Protein AF-A0A377TJ39-F1 (afdb_monomer_lite)

Structure (mmCIF, N/CA/C/O backbone):
data_AF-A0A377TJ39-F1
#
_entry.id   AF-A0A377TJ39-F1
#
loop_
_atom_site.group_PDB
_atom_site.id
_atom_site.type_symbol
_atom_site.label_atom_id
_atom_site.label_alt_id
_atom_site.label_comp_id
_atom_site.label_asym_id
_atom_site.label_entity_id
_atom_site.label_seq_id
_atom_site.pdbx_PDB_ins_code
_atom_site.Cartn_x
_atom_site.Cartn_y
_atom_site.Cartn_z
_atom_site.occupancy
_atom_site.B_iso_or_equiv
_atom_site.auth_seq_id
_atom_site.auth_comp_id
_atom_site.auth_asym_id
_atom_site.auth_atom_id
_atom_site.pdbx_PDB_model_num
ATOM 1 N N . MET A 1 1 ? 12.836 -15.079 4.869 1.00 50.75 1 MET A N 1
ATOM 2 C CA . MET A 1 1 ? 13.443 -13.989 5.661 1.00 50.75 1 MET A CA 1
ATOM 3 C C . MET A 1 1 ? 12.407 -12.886 5.725 1.00 50.75 1 MET A C 1
ATOM 5 O O . MET A 1 1 ? 11.944 -12.482 4.666 1.00 50.75 1 MET A O 1
ATOM 9 N N . VAL A 1 2 ? 11.963 -12.502 6.920 1.00 54.53 2 VAL A N 1
ATOM 10 C CA . VAL A 1 2 ? 11.012 -11.394 7.083 1.00 54.53 2 VAL A CA 1
ATOM 11 C C . VAL A 1 2 ? 11.802 -10.087 7.035 1.00 54.53 2 VAL A C 1
ATOM 13 O O . VAL A 1 2 ? 12.901 -10.030 7.585 1.00 54.53 2 VAL A O 1
ATOM 16 N N . ASN A 1 3 ? 11.316 -9.083 6.302 1.00 56.19 3 ASN A N 1
ATOM 17 C CA . ASN A 1 3 ? 11.994 -7.793 6.241 1.00 56.19 3 ASN A CA 1
ATOM 18 C C . ASN A 1 3 ? 11.499 -6.928 7.397 1.00 56.19 3 ASN A C 1
ATOM 20 O O . ASN A 1 3 ? 10.379 -6.417 7.353 1.00 56.19 3 ASN A O 1
ATOM 24 N N . ASP A 1 4 ? 12.349 -6.749 8.405 1.00 52.12 4 ASP A N 1
ATOM 25 C CA . ASP A 1 4 ? 12.099 -5.775 9.461 1.00 52.12 4 ASP A CA 1
ATOM 26 C C . ASP A 1 4 ? 11.962 -4.379 8.853 1.00 52.12 4 ASP A C 1
ATOM 28 O O . ASP A 1 4 ? 12.818 -3.912 8.088 1.00 52.12 4 ASP A O 1
ATOM 32 N N . THR A 1 5 ? 10.886 -3.693 9.217 1.00 45.50 5 THR A N 1
ATOM 33 C CA . THR A 1 5 ? 10.655 -2.290 8.880 1.00 45.50 5 THR A CA 1
ATOM 34 C C . THR A 1 5 ? 11.449 -1.369 9.789 1.00 45.50 5 THR A C 1
ATOM 36 O O . THR A 1 5 ? 10.912 -0.589 10.561 1.00 45.50 5 THR A O 1
ATOM 39 N N . GLY A 1 6 ? 12.776 -1.452 9.699 1.00 55.59 6 GLY A N 1
ATOM 40 C CA . GLY A 1 6 ? 13.688 -0.477 10.298 1.00 55.59 6 GLY A CA 1
ATOM 41 C C . GLY A 1 6 ? 13.381 -0.098 11.758 1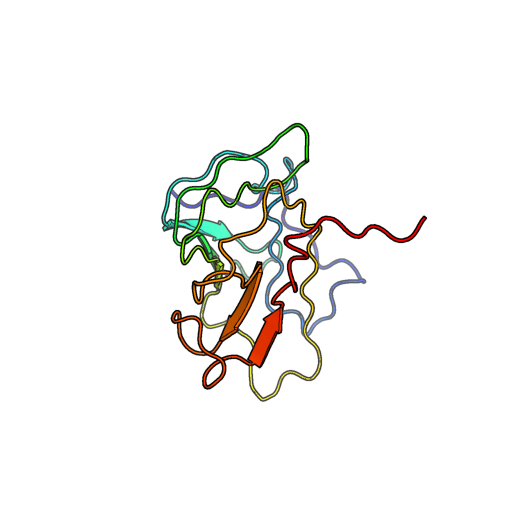.00 55.59 6 GLY A C 1
ATOM 42 O O . GLY A 1 6 ? 13.206 -0.958 12.621 1.00 55.59 6 GLY A O 1
ATOM 43 N N . LYS A 1 7 ? 13.385 1.211 12.060 1.00 55.34 7 LYS A N 1
ATOM 44 C CA . LYS A 1 7 ? 13.094 1.725 13.410 1.00 55.34 7 LYS A CA 1
ATOM 45 C C . LYS A 1 7 ? 11.595 1.622 13.707 1.00 55.34 7 LYS A C 1
ATOM 47 O O . LYS A 1 7 ? 10.824 2.451 13.236 1.00 55.34 7 LYS A O 1
ATOM 52 N N . LYS A 1 8 ? 11.213 0.692 14.589 1.00 57.50 8 LYS A N 1
ATOM 53 C CA . LYS A 1 8 ? 9.876 0.684 15.203 1.00 57.50 8 LYS A CA 1
ATOM 54 C C . LYS A 1 8 ? 9.589 2.054 15.816 1.00 57.50 8 LYS A C 1
ATOM 56 O O . LYS A 1 8 ? 10.395 2.570 16.599 1.00 57.50 8 LYS A O 1
ATOM 61 N N . PHE A 1 9 ? 8.462 2.657 15.461 1.00 56.25 9 PHE A N 1
ATOM 62 C CA . PHE A 1 9 ? 8.026 3.872 16.126 1.00 56.25 9 PHE A CA 1
ATOM 63 C C . PHE A 1 9 ? 7.452 3.478 17.491 1.00 56.25 9 PHE A C 1
ATOM 65 O O . PHE A 1 9 ? 6.476 2.731 17.581 1.00 56.25 9 PHE A O 1
ATOM 72 N N . TYR A 1 10 ? 8.012 4.026 18.578 1.00 50.69 10 TYR A N 1
ATOM 73 C CA . TYR A 1 10 ? 7.198 4.253 19.779 1.00 50.69 10 TYR A CA 1
ATOM 74 C C . TYR A 1 10 ? 5.963 4.997 19.322 1.00 50.69 10 TYR A C 1
ATOM 76 O O . TYR A 1 10 ? 6.117 5.944 18.554 1.00 50.69 10 TYR A O 1
ATOM 84 N N . ARG A 1 11 ? 4.776 4.529 19.734 1.00 52.62 11 ARG A N 1
ATOM 85 C CA . ARG A 1 11 ? 3.501 5.165 19.391 1.00 52.62 11 ARG A CA 1
ATOM 86 C C . ARG A 1 11 ? 3.651 6.665 19.611 1.00 52.62 11 ARG A C 1
ATOM 88 O O . ARG A 1 11 ? 3.656 7.135 20.749 1.00 52.62 11 ARG A O 1
ATOM 95 N N . ASP A 1 12 ? 3.870 7.388 18.520 1.00 51.69 12 ASP A N 1
ATOM 96 C CA . ASP A 1 12 ? 3.932 8.832 18.557 1.00 51.69 12 ASP A CA 1
ATOM 97 C C . ASP A 1 12 ? 2.545 9.314 18.990 1.00 51.69 12 ASP A C 1
ATOM 99 O O . ASP A 1 12 ? 1.550 8.625 18.759 1.00 51.69 12 ASP A O 1
ATOM 103 N N . LYS A 1 13 ? 2.437 10.480 19.629 1.00 48.81 13 LYS A N 1
ATOM 104 C CA . LYS A 1 13 ? 1.130 10.990 20.081 1.00 48.81 13 LYS A CA 1
ATOM 105 C C . LYS A 1 13 ? 0.128 11.169 18.928 1.00 48.81 13 LYS A C 1
ATOM 107 O O . LYS A 1 13 ? -1.070 11.243 19.189 1.00 48.81 13 LYS A O 1
ATOM 112 N N . SER A 1 14 ? 0.599 11.230 17.680 1.00 55.28 14 SER A N 1
ATOM 113 C CA . SER A 1 14 ? -0.230 11.222 16.468 1.00 55.28 14 SER A CA 1
ATOM 114 C C . SER A 1 14 ? -0.831 9.849 16.115 1.00 55.28 14 SER A C 1
ATOM 116 O O . SER A 1 14 ? -1.837 9.794 15.408 1.00 55.28 14 SER A O 1
ATOM 118 N N . ILE A 1 15 ? -0.280 8.744 16.630 1.00 66.69 15 ILE A N 1
ATOM 119 C CA . ILE A 1 15 ? -0.814 7.385 16.476 1.00 66.69 15 ILE A CA 1
ATOM 120 C C . ILE A 1 15 ? -1.727 7.098 17.672 1.00 66.69 15 ILE A C 1
ATOM 122 O O . ILE A 1 15 ? -1.270 6.833 18.785 1.00 66.69 15 ILE A O 1
ATOM 126 N N . ASN A 1 16 ? -3.041 7.168 17.454 1.00 67.88 16 ASN A N 1
ATOM 127 C CA . ASN A 1 16 ? -4.014 6.942 18.520 1.00 67.88 16 ASN A CA 1
ATOM 128 C C . ASN A 1 16 ? -3.973 5.486 19.043 1.00 67.88 16 ASN A C 1
ATOM 130 O O . ASN A 1 16 ? -3.514 4.567 18.366 1.00 67.88 16 ASN A O 1
ATOM 134 N N . ASN A 1 17 ? -4.484 5.262 20.260 1.00 69.50 17 ASN A N 1
ATOM 135 C CA . ASN A 1 17 ? -4.479 3.938 20.902 1.00 69.50 17 ASN A CA 1
ATOM 136 C C . ASN A 1 17 ? -5.279 2.863 20.131 1.00 69.50 17 ASN A C 1
ATOM 138 O O . ASN A 1 17 ? -5.096 1.677 20.384 1.00 69.50 17 ASN A O 1
ATOM 142 N N . GLY A 1 18 ? -6.167 3.273 19.219 1.00 73.31 18 GLY A N 1
ATOM 143 C CA . GLY A 1 18 ? -6.958 2.394 18.359 1.00 73.31 18 GLY A CA 1
ATOM 144 C C . GLY A 1 18 ? -6.280 2.025 17.034 1.00 73.31 18 GLY A C 1
ATOM 145 O O . GLY A 1 18 ? -6.804 1.174 16.317 1.00 73.31 18 GLY A O 1
ATOM 146 N N . THR A 1 19 ? -5.130 2.617 16.693 1.00 77.50 19 THR A N 1
ATOM 147 C CA . THR A 1 19 ? -4.392 2.263 15.477 1.00 77.50 19 THR A CA 1
ATOM 148 C C . THR A 1 19 ? -3.815 0.856 15.612 1.00 77.50 19 THR A C 1
ATOM 150 O O . THR A 1 19 ? -2.954 0.607 16.457 1.00 77.50 19 THR A O 1
ATOM 153 N N . ARG A 1 20 ? -4.287 -0.064 14.762 1.00 83.44 20 ARG A N 1
ATOM 154 C CA . ARG A 1 20 ? -3.847 -1.467 14.765 1.00 83.44 20 ARG A CA 1
ATOM 155 C C . ARG A 1 20 ? -2.483 -1.644 14.111 1.00 83.44 20 ARG A C 1
ATOM 157 O O . ARG A 1 20 ? -1.618 -2.261 14.713 1.00 83.44 20 ARG A O 1
ATOM 164 N N . SER A 1 21 ? -2.279 -1.054 12.937 1.00 84.25 21 SER A N 1
ATOM 165 C CA . SER A 1 21 ? -1.076 -1.251 12.125 1.00 84.25 21 SER A CA 1
ATOM 166 C C . SER A 1 21 ? -0.706 0.004 11.339 1.00 84.25 21 SER A C 1
ATOM 168 O O . SER A 1 21 ? -1.593 0.736 10.892 1.00 84.25 21 SER A O 1
ATOM 170 N N . VAL A 1 22 ? 0.589 0.223 11.112 1.00 84.25 22 VAL A N 1
ATOM 171 C CA . VAL A 1 22 ? 1.114 1.310 10.267 1.00 84.25 22 VAL A CA 1
ATOM 172 C C . VAL A 1 22 ? 2.192 0.745 9.353 1.00 84.25 22 VAL A C 1
ATOM 174 O O . VAL A 1 22 ? 3.186 0.235 9.848 1.00 84.25 22 VAL A O 1
ATOM 177 N N . PHE A 1 23 ? 2.032 0.854 8.036 1.00 83.75 23 PHE A N 1
ATOM 178 C CA . PHE A 1 23 ? 3.024 0.374 7.071 1.00 83.75 23 PHE A CA 1
ATOM 179 C C . PHE A 1 23 ? 3.630 1.547 6.305 1.00 83.75 23 PHE A C 1
ATOM 181 O O . PHE A 1 23 ? 2.900 2.397 5.796 1.00 83.75 23 PHE A O 1
ATOM 188 N N . ASP A 1 24 ? 4.958 1.569 6.202 1.00 80.94 24 ASP A N 1
ATOM 189 C CA . ASP A 1 24 ? 5.695 2.490 5.338 1.00 80.94 24 ASP A CA 1
ATOM 190 C C . ASP A 1 24 ? 6.401 1.694 4.238 1.00 80.94 24 ASP A C 1
ATOM 192 O O . ASP A 1 24 ? 7.171 0.768 4.494 1.00 80.94 24 ASP A O 1
ATOM 196 N N . MET A 1 25 ? 6.096 2.054 2.997 1.00 79.56 25 MET A N 1
ATOM 197 C CA . MET A 1 25 ? 6.568 1.384 1.787 1.00 79.56 25 MET A CA 1
ATOM 198 C C . MET A 1 25 ? 7.503 2.261 0.958 1.00 79.56 25 MET A C 1
ATOM 200 O O . MET A 1 25 ? 7.731 1.981 -0.212 1.00 79.56 25 MET A O 1
ATOM 204 N N . ALA A 1 26 ? 7.955 3.383 1.501 1.00 77.94 26 ALA A N 1
ATOM 205 C CA . ALA A 1 26 ? 8.660 4.413 0.753 1.00 77.94 26 ALA A CA 1
ATOM 206 C C . ALA A 1 26 ? 9.975 4.812 1.420 1.00 77.94 26 ALA A C 1
ATOM 208 O O . ALA A 1 26 ? 10.941 5.154 0.739 1.00 77.94 26 ALA A O 1
ATOM 209 N N . VAL A 1 27 ? 10.026 4.790 2.749 1.00 72.94 27 VAL A N 1
ATOM 210 C CA . VAL A 1 27 ? 11.139 5.362 3.497 1.00 72.94 27 VAL A CA 1
ATOM 211 C C . VAL A 1 27 ? 12.271 4.349 3.665 1.00 72.94 27 VAL A C 1
ATOM 213 O O . VAL A 1 27 ? 12.118 3.302 4.294 1.00 72.94 27 VAL A O 1
ATOM 216 N N . ASP A 1 28 ? 13.458 4.727 3.175 1.00 70.31 28 ASP A N 1
ATOM 217 C CA . ASP A 1 28 ? 14.726 3.980 3.291 1.00 70.31 28 ASP A CA 1
ATOM 218 C C . ASP A 1 28 ? 14.999 3.480 4.716 1.00 70.31 28 ASP A C 1
ATOM 220 O O . ASP A 1 28 ? 15.380 2.330 4.929 1.00 70.31 28 ASP A O 1
ATOM 224 N N . ALA A 1 29 ? 14.758 4.337 5.709 1.00 66.31 29 ALA A N 1
ATOM 225 C CA . ALA A 1 29 ? 15.028 4.050 7.114 1.00 66.31 29 ALA A CA 1
ATOM 226 C C . ALA A 1 29 ? 14.022 3.085 7.774 1.00 66.31 29 ALA A C 1
ATOM 228 O O . ALA A 1 29 ? 14.264 2.652 8.901 1.00 66.31 29 ALA A O 1
ATOM 229 N N . MET A 1 30 ? 12.916 2.763 7.094 1.00 66.56 30 MET A N 1
ATOM 230 C CA . MET A 1 30 ? 11.776 2.007 7.627 1.00 66.56 30 MET A CA 1
ATOM 231 C C . MET A 1 30 ? 11.530 0.694 6.874 1.00 66.56 30 MET A C 1
ATOM 233 O O . MET A 1 30 ? 10.439 0.142 6.906 1.00 66.56 30 MET A O 1
ATOM 237 N N . GLY A 1 31 ? 12.547 0.172 6.182 1.00 62.97 31 GLY A N 1
ATOM 238 C CA . GLY A 1 31 ? 12.525 -1.135 5.506 1.00 62.97 31 GLY A CA 1
ATOM 239 C C . GLY A 1 31 ? 11.803 -1.166 4.155 1.00 62.97 31 GLY A C 1
ATOM 240 O O . GLY A 1 31 ? 12.096 -2.046 3.346 1.00 62.97 31 GLY A O 1
ATOM 241 N N . GLY A 1 32 ? 10.956 -0.175 3.873 1.00 71.56 32 GLY A N 1
ATOM 242 C CA . GLY A 1 32 ? 10.275 0.030 2.596 1.00 71.56 32 GLY A CA 1
ATOM 243 C C . GLY A 1 32 ? 11.076 0.802 1.541 1.00 71.56 32 GLY A C 1
ATOM 244 O O . GLY A 1 32 ? 10.480 1.255 0.583 1.00 71.56 32 GLY A O 1
ATOM 245 N N . GLY A 1 33 ? 12.390 1.003 1.676 1.00 80.56 33 GLY A N 1
ATOM 246 C CA . GLY A 1 33 ? 13.202 1.725 0.674 1.00 80.56 33 GLY A CA 1
ATOM 247 C C . GLY A 1 33 ? 14.229 0.855 -0.048 1.00 80.56 33 GLY A C 1
ATOM 248 O O . GLY A 1 33 ? 15.388 1.233 -0.205 1.00 80.56 33 GLY A O 1
ATOM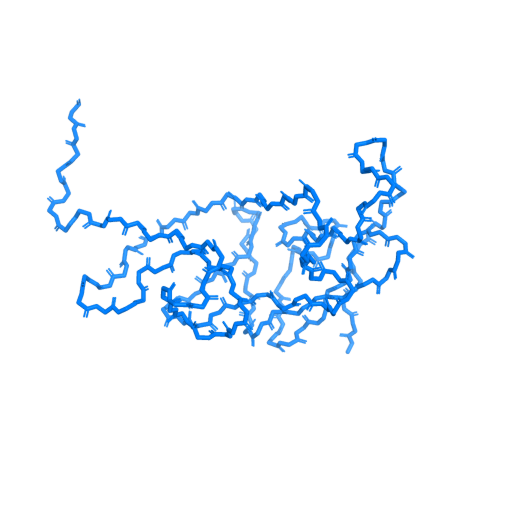 249 N N . LYS A 1 34 ? 13.833 -0.358 -0.432 1.00 86.44 34 LYS A N 1
ATOM 250 C CA . LYS A 1 34 ? 14.680 -1.322 -1.148 1.00 86.44 34 LYS A CA 1
ATOM 251 C C . LYS A 1 34 ? 13.843 -2.217 -2.051 1.00 86.44 34 LYS A C 1
ATOM 253 O O . LYS A 1 34 ? 12.636 -2.318 -1.866 1.00 86.44 34 LYS A O 1
ATOM 258 N N . ASP A 1 35 ? 14.489 -2.905 -2.980 1.00 91.31 35 ASP A N 1
ATOM 259 C CA . ASP A 1 35 ? 13.808 -3.913 -3.788 1.00 91.31 35 ASP A CA 1
ATOM 260 C C . ASP A 1 35 ? 13.304 -5.065 -2.910 1.00 91.31 35 ASP A C 1
ATOM 262 O O . ASP A 1 35 ? 13.981 -5.518 -1.980 1.00 91.31 35 ASP A O 1
ATOM 266 N N . LEU A 1 36 ? 12.102 -5.542 -3.217 1.00 89.06 36 LEU A N 1
ATOM 267 C CA . LEU A 1 36 ? 11.420 -6.597 -2.480 1.00 89.06 36 LEU A CA 1
ATOM 268 C C . LEU A 1 36 ? 10.958 -7.684 -3.448 1.00 89.06 36 LEU A C 1
ATOM 270 O O . LEU A 1 36 ? 10.392 -7.407 -4.503 1.00 89.06 36 LEU A O 1
ATOM 274 N N . ALA A 1 37 ? 11.187 -8.944 -3.086 1.00 90.56 37 ALA A N 1
ATOM 275 C CA . ALA A 1 37 ? 10.671 -10.076 -3.848 1.00 90.56 37 ALA A CA 1
ATOM 276 C C . ALA A 1 37 ? 9.137 -10.175 -3.737 1.00 90.56 37 ALA A C 1
ATOM 278 O O . ALA A 1 37 ? 8.531 -9.624 -2.818 1.00 90.56 37 ALA A O 1
ATOM 279 N N . ALA A 1 38 ? 8.506 -10.908 -4.656 1.00 90.62 38 ALA A N 1
ATOM 280 C CA . ALA A 1 38 ? 7.086 -11.238 -4.530 1.00 90.62 38 ALA A CA 1
ATOM 281 C C . ALA A 1 38 ? 6.841 -12.036 -3.240 1.00 90.62 38 ALA A C 1
ATOM 283 O O . ALA A 1 38 ? 7.641 -12.909 -2.896 1.00 90.62 38 ALA A O 1
ATOM 284 N N . GLY A 1 39 ? 5.767 -11.718 -2.517 1.00 88.38 39 GLY A N 1
ATOM 285 C CA . GLY A 1 39 ? 5.463 -12.317 -1.216 1.00 88.38 39 GLY A CA 1
ATOM 286 C C . GLY A 1 39 ? 6.414 -11.895 -0.092 1.00 88.38 39 GLY A C 1
ATOM 287 O O . GLY A 1 39 ? 6.385 -12.489 0.985 1.00 88.38 39 GLY A O 1
ATOM 288 N N . ALA A 1 40 ? 7.280 -10.898 -0.311 1.00 86.25 40 ALA A N 1
ATOM 289 C CA . ALA A 1 40 ? 8.120 -10.370 0.754 1.00 86.25 40 ALA A CA 1
ATOM 290 C C . ALA A 1 40 ? 7.243 -9.776 1.862 1.00 86.25 40 ALA A C 1
ATOM 292 O O . ALA A 1 40 ? 6.467 -8.850 1.627 1.00 86.25 40 ALA A O 1
ATOM 293 N N . ILE A 1 41 ? 7.412 -10.310 3.070 1.00 86.19 41 ILE A N 1
ATOM 294 C CA . ILE A 1 41 ? 6.720 -9.843 4.268 1.00 86.19 41 ILE A CA 1
ATOM 295 C C . ILE A 1 41 ? 7.423 -8.593 4.796 1.00 86.19 41 ILE A C 1
ATOM 297 O O . ILE A 1 41 ? 8.656 -8.563 4.900 1.00 86.19 41 ILE A O 1
ATOM 301 N N . ILE A 1 42 ? 6.615 -7.597 5.138 1.00 83.44 42 ILE A N 1
ATOM 302 C CA . ILE A 1 42 ? 6.978 -6.317 5.733 1.00 83.44 42 ILE A CA 1
ATOM 303 C C . ILE A 1 42 ? 6.260 -6.226 7.079 1.00 83.44 42 ILE A C 1
ATOM 305 O O . ILE A 1 42 ? 5.049 -6.450 7.147 1.00 83.44 42 ILE A O 1
ATOM 309 N N . HIS A 1 43 ? 6.993 -5.910 8.143 1.00 82.44 43 HIS A N 1
ATOM 310 C CA . HIS A 1 43 ? 6.391 -5.663 9.451 1.00 82.44 43 HIS A CA 1
ATOM 311 C C . HIS A 1 43 ? 5.721 -4.294 9.521 1.00 82.44 43 HIS A C 1
ATOM 313 O O . HIS A 1 43 ? 6.151 -3.335 8.882 1.00 82.44 43 HIS A O 1
ATOM 319 N N . ASP A 1 44 ? 4.675 -4.171 10.320 1.00 84.25 44 ASP A N 1
ATOM 320 C CA . ASP A 1 44 ? 4.168 -2.857 10.663 1.00 84.25 44 ASP A CA 1
ATOM 321 C C . ASP A 1 44 ? 5.181 -2.102 11.543 1.00 84.25 44 ASP A C 1
ATOM 323 O O . ASP A 1 44 ? 6.072 -2.669 12.169 1.00 84.25 44 ASP A O 1
ATOM 327 N N . LEU A 1 45 ? 5.079 -0.780 11.557 1.00 79.56 45 LEU A N 1
ATOM 328 C CA . LEU A 1 45 ? 5.982 0.096 12.292 1.00 79.56 45 LEU A CA 1
ATOM 329 C C . LEU A 1 45 ? 5.638 0.194 13.783 1.00 79.56 45 LEU A C 1
ATOM 331 O O . LEU A 1 45 ? 6.263 0.975 14.507 1.00 79.56 45 LEU A O 1
ATOM 335 N N . THR A 1 46 ? 4.614 -0.534 14.233 1.00 76.44 46 THR A N 1
ATOM 336 C CA . THR A 1 46 ? 4.190 -0.555 15.630 1.00 76.44 46 THR A CA 1
ATOM 337 C C . THR A 1 46 ? 4.860 -1.711 16.376 1.00 76.44 46 THR A C 1
ATOM 339 O O . THR A 1 46 ? 5.600 -2.508 15.812 1.00 76.44 46 THR A O 1
ATOM 342 N N . TYR A 1 47 ? 4.624 -1.798 17.684 1.00 75.75 47 TYR A N 1
ATOM 343 C CA . TYR A 1 47 ? 5.094 -2.920 18.505 1.00 75.75 47 TYR A CA 1
ATOM 344 C C . TYR A 1 47 ? 4.141 -4.121 18.489 1.00 75.75 47 TYR A C 1
ATOM 346 O O . TYR A 1 47 ? 4.353 -5.068 19.242 1.00 75.75 47 TYR A O 1
ATOM 354 N N . ASN A 1 48 ? 3.077 -4.069 17.684 1.00 78.06 48 ASN A N 1
ATOM 355 C CA . ASN A 1 48 ? 2.148 -5.184 17.540 1.00 78.06 48 ASN A CA 1
ATOM 356 C C . ASN A 1 48 ? 2.702 -6.278 16.603 1.00 78.06 48 ASN A C 1
ATOM 358 O O . ASN A 1 48 ? 2.176 -7.388 16.612 1.00 78.06 48 ASN A O 1
ATOM 362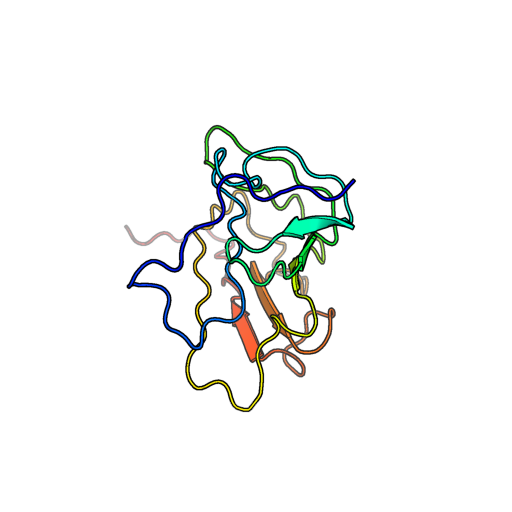 N N . ASP A 1 49 ? 3.756 -5.975 15.834 1.00 78.12 49 ASP A N 1
ATOM 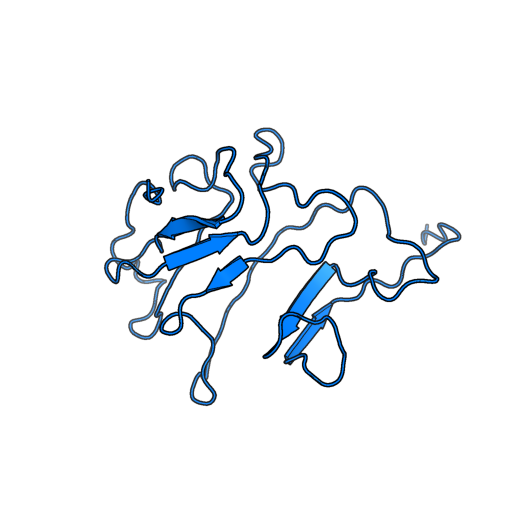363 C CA . ASP A 1 49 ? 4.438 -6.881 14.901 1.00 78.12 49 ASP A CA 1
ATOM 364 C C . ASP A 1 49 ? 3.498 -7.519 13.873 1.00 78.12 49 ASP A C 1
ATOM 366 O O . ASP A 1 49 ? 3.687 -8.657 13.432 1.00 78.12 49 ASP A O 1
ATOM 370 N N . HIS A 1 50 ? 2.491 -6.752 13.455 1.00 88.06 50 HIS A N 1
ATOM 371 C CA . HIS A 1 50 ? 1.623 -7.137 12.356 1.00 88.06 50 HIS A CA 1
ATOM 372 C C . HIS A 1 50 ? 2.405 -7.200 11.052 1.00 88.06 50 HIS A C 1
ATOM 374 O O . HIS A 1 50 ? 3.519 -6.685 10.923 1.00 88.06 50 HIS A O 1
ATOM 380 N N . THR A 1 51 ? 1.818 -7.866 10.068 1.00 88.00 51 THR A N 1
ATOM 381 C CA . THR A 1 51 ? 2.488 -8.111 8.794 1.00 88.00 51 THR A CA 1
ATOM 382 C C . THR A 1 51 ? 1.623 -7.718 7.616 1.00 88.00 51 THR A C 1
ATOM 384 O O . THR A 1 51 ? 0.393 -7.776 7.658 1.00 88.00 51 THR A O 1
ATOM 387 N N . GLY A 1 52 ? 2.298 -7.329 6.543 1.00 88.81 52 GLY A N 1
ATOM 388 C CA . GLY A 1 52 ? 1.711 -7.266 5.221 1.00 88.81 52 GLY A CA 1
ATOM 389 C C . GLY A 1 52 ? 2.700 -7.744 4.171 1.00 88.81 52 GLY A C 1
ATOM 390 O O . GLY A 1 52 ? 3.901 -7.854 4.435 1.00 88.81 52 GLY A O 1
ATOM 391 N N . ALA A 1 53 ? 2.203 -8.067 2.986 1.00 88.69 53 ALA A N 1
ATOM 392 C CA . ALA A 1 53 ? 3.025 -8.589 1.906 1.00 88.69 53 ALA A CA 1
ATOM 393 C C . ALA A 1 53 ? 2.611 -8.003 0.564 1.00 88.69 53 ALA A C 1
ATOM 395 O O . ALA A 1 53 ? 1.434 -7.792 0.291 1.00 88.69 53 ALA A O 1
ATOM 396 N N . PHE A 1 54 ? 3.591 -7.758 -0.300 1.00 87.69 54 PHE A N 1
ATOM 397 C CA . PHE A 1 54 ? 3.298 -7.438 -1.690 1.00 87.69 54 PHE A CA 1
ATOM 398 C C . PHE A 1 54 ? 3.004 -8.714 -2.473 1.00 87.69 54 PHE A C 1
ATOM 400 O O . PHE A 1 54 ? 3.799 -9.658 -2.435 1.00 87.69 54 PHE A O 1
ATOM 407 N N . SER A 1 55 ? 1.906 -8.723 -3.231 1.00 88.00 55 SER A N 1
ATOM 408 C CA . SER A 1 55 ? 1.536 -9.885 -4.047 1.00 88.00 55 SER A CA 1
ATOM 409 C C . SER A 1 55 ? 2.544 -10.138 -5.175 1.00 88.00 55 SER A C 1
ATOM 411 O O . SER A 1 55 ? 2.811 -11.285 -5.535 1.00 88.00 55 SER A O 1
ATOM 413 N N . LEU A 1 56 ? 3.181 -9.076 -5.685 1.00 88.88 56 LEU A N 1
ATOM 414 C CA . LEU A 1 56 ? 4.245 -9.130 -6.691 1.00 88.88 56 LEU A CA 1
ATOM 415 C C . LEU A 1 56 ? 5.537 -8.453 -6.214 1.00 88.88 56 LEU A C 1
ATOM 417 O O . LEU A 1 56 ? 5.552 -7.672 -5.265 1.00 88.88 56 LEU A O 1
ATOM 421 N N . ALA A 1 57 ? 6.642 -8.747 -6.904 1.00 91.31 57 ALA A N 1
ATOM 422 C CA . ALA A 1 57 ? 7.937 -8.134 -6.625 1.00 91.31 57 ALA A CA 1
ATOM 423 C C . ALA A 1 57 ? 7.903 -6.615 -6.851 1.00 91.31 57 ALA A C 1
ATOM 425 O O . ALA A 1 57 ? 7.260 -6.135 -7.789 1.00 91.31 57 ALA A O 1
ATOM 426 N N . LYS A 1 58 ? 8.639 -5.874 -6.019 1.00 89.81 58 LYS A N 1
ATOM 427 C CA . LYS A 1 58 ? 8.746 -4.418 -6.072 1.00 89.81 58 LYS A CA 1
ATOM 428 C C . LYS A 1 58 ? 10.164 -3.963 -6.315 1.00 89.81 58 LYS A C 1
ATOM 430 O O . LYS A 1 58 ? 11.100 -4.422 -5.666 1.00 89.81 58 LYS A O 1
ATOM 435 N N . THR A 1 59 ? 10.275 -2.989 -7.205 1.00 92.06 59 THR A N 1
ATOM 436 C CA . THR A 1 59 ? 11.483 -2.192 -7.363 1.00 92.06 59 THR A CA 1
ATOM 437 C C . THR A 1 59 ? 11.297 -0.878 -6.629 1.00 92.06 59 THR A C 1
ATOM 439 O O . THR A 1 59 ? 10.274 -0.207 -6.793 1.00 92.06 59 THR A O 1
ATOM 442 N N . TYR A 1 60 ? 12.292 -0.492 -5.847 1.00 90.75 60 TYR A N 1
ATOM 443 C CA . TYR A 1 60 ? 12.307 0.785 -5.166 1.00 90.75 60 TYR A CA 1
ATOM 444 C C . TYR A 1 60 ? 12.939 1.871 -6.042 1.00 90.75 60 TYR A C 1
ATOM 446 O O . TYR A 1 60 ? 14.034 1.723 -6.583 1.00 90.75 60 TYR A O 1
ATOM 454 N N . SER A 1 61 ? 12.256 3.009 -6.171 1.00 90.12 61 SER A N 1
ATOM 455 C CA . SER A 1 61 ? 12.788 4.178 -6.863 1.00 90.12 61 SER A CA 1
ATOM 456 C C . SER A 1 61 ? 13.452 5.127 -5.872 1.00 90.12 61 SER A C 1
ATOM 458 O O . SER A 1 61 ? 12.784 5.964 -5.270 1.00 90.12 61 SER A O 1
ATOM 460 N N . ALA A 1 62 ? 14.783 5.086 -5.775 1.00 86.62 62 ALA A N 1
ATOM 461 C CA . ALA A 1 62 ? 15.534 6.023 -4.931 1.00 86.62 62 ALA A CA 1
ATOM 462 C C . ALA A 1 62 ? 15.326 7.500 -5.327 1.00 86.62 62 ALA A C 1
ATOM 464 O O . ALA A 1 62 ? 15.387 8.380 -4.470 1.00 86.62 62 ALA A O 1
ATOM 465 N N . ALA A 1 63 ? 15.056 7.768 -6.611 1.00 87.69 63 ALA A N 1
ATOM 466 C CA . ALA A 1 63 ? 14.803 9.112 -7.129 1.00 87.69 63 ALA A CA 1
ATOM 467 C C . ALA A 1 63 ? 13.433 9.668 -6.710 1.00 87.69 63 ALA A C 1
ATOM 469 O O . ALA A 1 63 ? 13.319 10.860 -6.446 1.00 87.69 63 ALA A O 1
ATOM 470 N N . ASN A 1 64 ? 12.399 8.820 -6.653 1.00 84.25 64 ASN A N 1
ATOM 471 C CA . ASN A 1 64 ? 11.045 9.241 -6.272 1.00 84.25 64 ASN A CA 1
ATOM 472 C C . ASN A 1 64 ? 10.687 8.866 -4.824 1.00 84.25 64 ASN A C 1
ATOM 474 O O . ASN A 1 64 ? 9.585 9.179 -4.390 1.00 84.25 64 ASN A O 1
ATOM 478 N N . LYS A 1 65 ? 11.597 8.198 -4.100 1.00 83.81 65 LYS A N 1
ATOM 479 C CA . LYS A 1 65 ? 11.410 7.701 -2.731 1.00 83.81 65 LYS A CA 1
ATOM 480 C C . LYS A 1 65 ? 10.116 6.894 -2.573 1.00 83.81 65 LYS A C 1
ATOM 482 O O . LYS A 1 65 ? 9.262 7.238 -1.769 1.00 83.81 65 LYS A O 1
ATOM 487 N N . GLY A 1 66 ? 9.949 5.842 -3.381 1.00 86.88 66 GLY A N 1
ATOM 488 C CA . GLY A 1 66 ? 8.761 4.982 -3.320 1.00 86.88 66 GLY A CA 1
ATOM 489 C C . GLY A 1 66 ? 8.836 3.711 -4.169 1.00 86.88 66 GLY A C 1
ATOM 490 O O . GLY A 1 66 ? 9.701 3.581 -5.041 1.00 86.88 66 GLY A O 1
ATOM 491 N N . MET A 1 67 ? 7.912 2.778 -3.918 1.00 88.88 67 MET A N 1
ATOM 492 C CA . MET A 1 67 ? 7.766 1.539 -4.695 1.00 88.88 67 MET A CA 1
ATOM 493 C C . MET A 1 67 ? 7.189 1.787 -6.083 1.00 88.88 67 MET A C 1
ATOM 495 O O . MET A 1 67 ? 6.243 2.553 -6.265 1.00 88.88 67 MET A O 1
ATOM 499 N N . VAL A 1 68 ? 7.730 1.069 -7.064 1.00 89.00 68 VAL A N 1
ATOM 500 C CA . VAL A 1 68 ? 7.239 1.068 -8.439 1.00 89.00 68 VAL A CA 1
ATOM 501 C C . VAL A 1 68 ? 6.257 -0.084 -8.634 1.00 89.00 68 VAL A C 1
ATOM 503 O O . VAL A 1 68 ? 6.606 -1.252 -8.474 1.00 89.00 68 VAL A O 1
ATOM 506 N N . PHE A 1 69 ? 5.038 0.257 -9.046 1.00 85.25 69 PHE A N 1
ATOM 507 C CA . PHE A 1 69 ? 4.024 -0.690 -9.507 1.00 85.25 69 PHE A CA 1
ATOM 508 C C . PHE A 1 69 ? 4.110 -0.761 -11.035 1.00 85.25 69 PHE A C 1
ATOM 510 O O . PHE A 1 69 ? 3.718 0.173 -11.736 1.00 85.25 69 PHE A O 1
ATOM 517 N N . ALA A 1 70 ? 4.738 -1.820 -11.551 1.00 81.94 70 ALA A N 1
ATOM 518 C CA . ALA A 1 70 ? 5.145 -1.896 -12.952 1.00 81.94 70 ALA A CA 1
ATOM 519 C C . ALA A 1 70 ? 4.138 -2.653 -13.832 1.00 81.94 70 ALA A C 1
ATOM 521 O O . ALA A 1 70 ? 3.883 -3.848 -13.651 1.00 81.94 70 ALA A O 1
ATOM 522 N N . GLY A 1 71 ? 3.673 -1.968 -14.878 1.00 77.19 71 GLY A N 1
ATOM 523 C CA . GLY A 1 71 ? 2.762 -2.525 -15.873 1.00 77.19 71 GLY A CA 1
ATOM 524 C C . GLY A 1 71 ? 1.318 -2.615 -15.384 1.00 77.19 71 GLY A C 1
ATOM 525 O O . GLY A 1 71 ? 0.960 -2.117 -14.323 1.00 77.19 71 GLY A O 1
ATOM 526 N N . VAL A 1 72 ? 0.479 -3.246 -16.201 1.00 74.50 72 VAL A N 1
ATOM 527 C CA . VAL A 1 72 ? -0.946 -3.423 -15.918 1.00 74.50 72 VAL A CA 1
ATOM 528 C C . VAL A 1 72 ? -1.145 -4.804 -15.294 1.00 74.50 72 VAL A C 1
ATOM 530 O O . VAL A 1 72 ? -1.143 -5.808 -16.008 1.00 74.50 72 VAL A O 1
ATOM 533 N N . LYS A 1 73 ? -1.250 -4.871 -13.964 1.00 76.88 73 LYS A N 1
ATOM 534 C CA . LYS A 1 73 ? -1.340 -6.126 -13.200 1.00 76.88 73 LYS A CA 1
ATOM 535 C C . LYS A 1 73 ? -2.272 -5.967 -12.002 1.00 76.88 73 LYS A C 1
ATOM 537 O O . LYS A 1 73 ? -2.446 -4.856 -11.513 1.00 76.88 73 LYS A O 1
ATOM 542 N N . ASN A 1 74 ? -2.815 -7.082 -11.512 1.00 76.25 74 ASN A N 1
ATOM 543 C CA . ASN A 1 74 ? -3.504 -7.123 -10.222 1.00 76.25 74 ASN A CA 1
ATOM 544 C C . ASN A 1 74 ? -2.476 -7.147 -9.083 1.00 76.25 74 ASN A C 1
ATOM 546 O O . ASN A 1 74 ? -2.211 -8.184 -8.480 1.00 76.25 74 ASN A O 1
ATOM 550 N N . ASP A 1 75 ? -1.789 -6.025 -8.911 1.00 84.06 75 ASP A N 1
ATOM 551 C CA . ASP A 1 75 ? -0.691 -5.879 -7.972 1.00 84.06 75 ASP A CA 1
ATOM 552 C C . ASP A 1 75 ? -1.186 -5.196 -6.697 1.00 84.06 75 ASP A C 1
ATOM 554 O O . ASP A 1 75 ? -1.816 -4.141 -6.759 1.00 84.06 75 ASP A O 1
ATOM 558 N N . GLY A 1 76 ? -0.916 -5.807 -5.548 1.00 83.31 76 GLY A N 1
ATOM 559 C CA . GLY A 1 76 ? -1.558 -5.465 -4.289 1.00 83.31 76 GLY A CA 1
ATOM 560 C C . GLY A 1 76 ? -0.608 -5.510 -3.105 1.00 83.31 76 GLY A C 1
ATOM 561 O O . GLY A 1 76 ? 0.542 -5.955 -3.199 1.00 83.31 76 GLY A O 1
ATOM 562 N N . PHE A 1 77 ? -1.119 -5.017 -1.983 1.00 86.50 77 PHE A N 1
ATOM 563 C CA . PHE A 1 77 ? -0.520 -5.209 -0.677 1.00 86.50 77 PHE A CA 1
ATOM 564 C C . PHE A 1 77 ? -1.550 -5.817 0.258 1.00 86.50 77 PH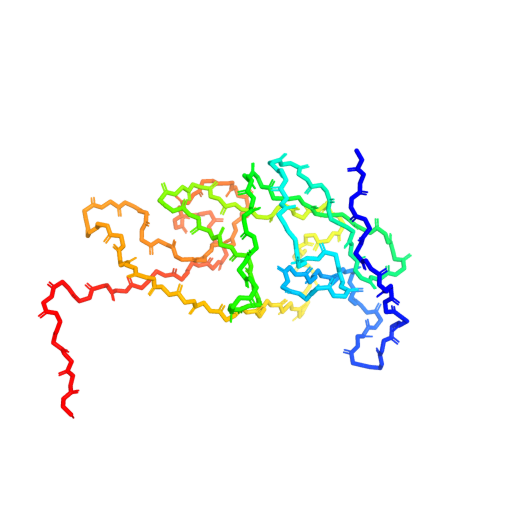E A C 1
ATOM 566 O O . PHE A 1 77 ? -2.562 -5.186 0.572 1.00 86.50 77 PHE A O 1
ATOM 573 N N . ASP A 1 78 ? -1.261 -7.031 0.695 1.00 87.50 78 ASP A N 1
ATOM 574 C CA . ASP A 1 78 ? -2.149 -7.815 1.526 1.00 87.50 78 ASP A CA 1
ATOM 575 C C . ASP A 1 78 ? -1.828 -7.535 2.986 1.00 87.50 78 ASP A C 1
ATOM 577 O O . ASP A 1 78 ? -0.689 -7.687 3.432 1.00 87.50 78 ASP A O 1
ATOM 581 N N . LEU A 1 79 ? -2.844 -7.096 3.720 1.00 87.88 79 LEU A N 1
ATOM 582 C CA . LEU A 1 79 ? -2.782 -6.894 5.160 1.00 87.88 79 LEU A CA 1
ATOM 583 C C . LEU A 1 79 ? -3.113 -8.204 5.871 1.00 87.88 79 LEU A C 1
ATOM 585 O O . LEU A 1 79 ? -3.999 -8.946 5.440 1.00 87.88 79 LEU A O 1
ATOM 589 N N . ASP A 1 80 ? -2.463 -8.466 7.003 1.00 88.56 80 ASP A N 1
ATOM 590 C CA . ASP A 1 80 ? -2.923 -9.535 7.878 1.00 88.56 80 ASP A CA 1
ATOM 591 C C . ASP A 1 80 ? -4.342 -9.267 8.417 1.00 88.56 80 ASP A C 1
ATOM 593 O O . ASP A 1 80 ? -4.868 -8.147 8.427 1.00 88.56 80 ASP A O 1
ATOM 597 N N . ALA A 1 81 ? -4.984 -10.329 8.903 1.00 87.62 81 ALA A N 1
ATOM 598 C CA . ALA A 1 81 ? -6.366 -10.255 9.359 1.00 87.62 81 ALA A CA 1
ATOM 599 C C . ALA A 1 81 ? -6.576 -9.257 10.512 1.00 87.62 81 ALA A C 1
ATOM 601 O O . ALA A 1 81 ? -7.687 -8.744 10.668 1.00 87.62 81 ALA A O 1
ATOM 602 N N . ALA A 1 82 ? -5.553 -8.986 11.325 1.00 85.88 82 ALA A N 1
ATOM 603 C CA . ALA A 1 82 ? -5.633 -8.033 12.429 1.00 85.88 82 ALA A CA 1
ATOM 604 C C . ALA A 1 82 ? -5.561 -6.575 11.937 1.00 85.88 82 ALA A C 1
ATOM 606 O O . ALA A 1 82 ? -6.211 -5.699 12.508 1.00 85.88 82 ALA A O 1
ATOM 607 N N . SER A 1 83 ? -4.848 -6.332 10.841 1.00 85.88 83 SER A N 1
ATOM 608 C CA . SER A 1 83 ? -4.629 -5.019 10.232 1.00 85.88 83 SER A CA 1
ATOM 609 C C . SER A 1 83 ? -5.752 -4.596 9.282 1.00 85.88 83 SER A C 1
ATOM 611 O O . SER A 1 83 ? -5.976 -3.402 9.079 1.00 85.88 83 SER A O 1
ATOM 613 N N . CYS A 1 84 ? -6.506 -5.551 8.726 1.00 85.50 84 CYS A N 1
ATOM 614 C CA . CYS A 1 84 ? -7.636 -5.268 7.837 1.00 85.50 84 CYS A CA 1
ATOM 615 C C . CYS A 1 84 ? -8.702 -4.366 8.479 1.00 85.50 84 CYS A C 1
ATOM 617 O O . CYS A 1 84 ? -8.992 -4.482 9.675 1.00 85.50 84 CYS A O 1
ATOM 619 N N . MET A 1 85 ? -9.346 -3.529 7.657 1.00 82.62 85 MET A N 1
ATOM 620 C CA . MET A 1 85 ? -10.533 -2.758 8.046 1.00 82.62 85 MET A CA 1
ATOM 621 C C . MET A 1 85 ? -11.629 -3.675 8.606 1.00 82.62 85 MET A C 1
ATOM 623 O O . MET A 1 85 ? -11.849 -4.787 8.117 1.00 82.62 85 MET A O 1
ATOM 627 N N . LYS A 1 86 ? -12.331 -3.199 9.632 1.00 82.50 86 LYS A N 1
ATOM 628 C CA . LYS A 1 86 ? -13.460 -3.869 10.282 1.00 82.50 86 LYS A CA 1
ATOM 629 C C . LYS A 1 86 ? -14.712 -3.024 10.133 1.00 82.50 86 LYS A C 1
ATOM 631 O O . LYS A 1 86 ? -14.653 -1.802 10.121 1.00 82.50 86 LYS A O 1
ATOM 636 N N . VAL A 1 87 ? -15.865 -3.688 10.121 1.00 82.06 87 VAL A N 1
ATOM 637 C CA . VAL A 1 87 ? -17.183 -3.026 10.100 1.00 82.06 87 VAL A CA 1
ATOM 638 C C . VAL A 1 87 ? -17.410 -2.088 11.292 1.00 82.06 87 VAL A C 1
ATOM 640 O O . VAL A 1 87 ? -18.248 -1.200 11.221 1.00 82.06 87 VAL A O 1
ATOM 643 N N . SER A 1 88 ? -16.671 -2.288 12.385 1.00 83.12 88 SER A N 1
ATOM 644 C CA . SER A 1 88 ? -16.713 -1.457 13.589 1.00 83.12 88 SER A CA 1
ATOM 645 C C . SER A 1 88 ? -15.750 -0.268 13.559 1.00 83.12 88 SER A C 1
ATOM 647 O O . SER A 1 88 ? -15.741 0.512 14.510 1.00 83.12 88 SER A O 1
ATOM 649 N N . ASP A 1 89 ? -14.892 -0.146 12.543 1.00 79.56 89 ASP A N 1
ATOM 650 C CA . ASP A 1 89 ? -13.929 0.950 12.477 1.00 79.56 89 ASP A CA 1
ATOM 651 C C . ASP A 1 89 ? -14.642 2.261 12.154 1.00 79.56 89 ASP A C 1
ATOM 653 O O . ASP A 1 89 ? -15.369 2.369 11.169 1.00 79.56 89 ASP A O 1
ATOM 657 N N . THR A 1 90 ? -14.404 3.282 12.973 1.00 80.12 90 THR A N 1
ATOM 658 C CA . THR A 1 90 ? -14.954 4.626 12.756 1.00 80.12 90 THR A CA 1
ATOM 659 C C . THR A 1 90 ? -14.013 5.524 11.958 1.00 80.12 90 THR A C 1
ATOM 661 O O . THR A 1 90 ? -14.453 6.510 11.368 1.00 80.12 90 THR A O 1
ATOM 664 N N . HIS A 1 91 ? -12.719 5.191 11.928 1.00 76.88 91 HIS A N 1
ATOM 665 C CA . HIS A 1 91 ? -11.688 5.942 11.224 1.00 76.88 91 HIS A CA 1
ATOM 666 C C . HIS A 1 91 ? -10.687 4.992 10.577 1.00 76.88 91 HIS A C 1
ATOM 668 O O . HIS A 1 91 ? -10.171 4.081 11.223 1.00 76.88 91 HIS A O 1
ATOM 674 N N . TRP A 1 92 ? -10.371 5.257 9.315 1.00 77.44 92 TRP A N 1
ATOM 675 C CA . TRP A 1 92 ? -9.303 4.588 8.590 1.00 77.44 92 TRP A CA 1
ATOM 676 C C . TRP A 1 92 ? -8.595 5.594 7.685 1.00 77.44 92 TRP A C 1
ATOM 678 O O . TRP A 1 92 ? -9.220 6.538 7.199 1.00 77.44 92 TRP A O 1
ATOM 688 N N . MET A 1 93 ? -7.289 5.418 7.489 1.00 78.56 93 MET A N 1
ATOM 689 C CA . MET A 1 93 ? -6.471 6.338 6.706 1.00 78.56 93 MET A CA 1
ATOM 690 C C . MET A 1 93 ? -5.546 5.567 5.773 1.00 78.56 93 MET A C 1
ATOM 692 O O . MET A 1 93 ? -4.757 4.733 6.208 1.00 78.56 93 MET A O 1
ATOM 696 N N . PHE A 1 94 ? -5.611 5.927 4.497 1.00 79.06 94 PHE A N 1
ATOM 697 C CA . PHE A 1 94 ? -4.639 5.566 3.481 1.00 79.06 94 PHE A CA 1
ATOM 698 C C . PHE A 1 94 ? -4.114 6.852 2.853 1.00 79.06 94 PHE A C 1
ATOM 700 O O . PHE A 1 94 ? -4.896 7.723 2.471 1.00 79.06 94 PHE A O 1
ATOM 707 N N . MET A 1 95 ? -2.795 6.973 2.743 1.00 78.06 95 MET A N 1
ATOM 708 C CA . MET A 1 95 ? -2.146 8.119 2.120 1.00 78.06 95 MET A CA 1
ATOM 709 C C . MET A 1 95 ? -1.134 7.619 1.099 1.00 78.06 95 MET A C 1
ATOM 711 O O . MET A 1 95 ? -0.261 6.819 1.428 1.00 78.06 95 MET A O 1
ATOM 715 N N . ALA A 1 96 ? -1.239 8.114 -0.130 1.00 78.00 96 ALA A N 1
ATOM 716 C CA . ALA A 1 96 ? -0.296 7.801 -1.190 1.00 78.00 96 ALA A CA 1
ATOM 717 C C . ALA A 1 96 ? -0.040 9.022 -2.070 1.00 78.00 96 ALA A C 1
ATOM 719 O O . ALA A 1 96 ? -0.959 9.765 -2.413 1.00 78.00 96 ALA A O 1
ATOM 720 N N . TRP A 1 97 ? 1.216 9.170 -2.483 1.00 81.50 97 TRP A N 1
ATOM 721 C CA . TRP A 1 97 ? 1.613 10.042 -3.581 1.00 81.50 97 TRP A CA 1
ATOM 722 C C . TRP A 1 97 ? 1.846 9.169 -4.805 1.00 81.50 97 TRP A C 1
ATOM 724 O O . TRP A 1 97 ? 2.707 8.291 -4.792 1.00 81.50 97 TRP A O 1
ATOM 734 N N . VAL A 1 98 ? 1.060 9.386 -5.858 1.00 81.75 98 VAL A N 1
ATOM 735 C CA . VAL A 1 98 ? 1.095 8.544 -7.057 1.00 81.75 98 VAL A CA 1
ATOM 736 C C . VAL A 1 98 ? 1.654 9.340 -8.226 1.00 81.75 98 VAL A C 1
ATOM 738 O O . VAL A 1 98 ? 1.156 10.413 -8.559 1.00 81.75 98 VAL A O 1
ATOM 741 N N . LYS A 1 99 ? 2.671 8.782 -8.888 1.00 83.88 99 LYS A N 1
ATOM 742 C CA . LYS A 1 99 ? 3.185 9.279 -10.167 1.00 83.88 99 LYS A CA 1
ATOM 743 C C . LYS A 1 99 ? 2.802 8.305 -11.273 1.00 83.88 99 LYS A C 1
ATOM 745 O O . LYS A 1 99 ? 3.328 7.198 -11.336 1.00 83.88 99 LYS A O 1
ATOM 750 N N . VAL A 1 100 ? 1.914 8.736 -12.163 1.00 80.38 100 VAL A N 1
ATOM 751 C CA . VAL A 1 100 ? 1.476 7.939 -13.314 1.00 80.38 100 VAL A CA 1
ATOM 752 C C . VAL A 1 100 ? 2.351 8.282 -14.517 1.00 80.38 100 VAL A C 1
ATOM 754 O O . VAL A 1 100 ? 2.400 9.431 -14.945 1.00 80.38 100 VAL A O 1
ATOM 757 N N . THR A 1 101 ? 3.065 7.294 -15.056 1.00 77.50 101 THR A N 1
ATOM 758 C CA . THR A 1 101 ? 3.926 7.478 -16.240 1.00 77.50 101 THR A CA 1
ATOM 759 C C . THR A 1 101 ? 3.156 7.351 -17.547 1.00 77.50 101 THR A C 1
ATOM 761 O O . THR A 1 101 ? 3.512 7.989 -18.535 1.00 77.50 101 THR A O 1
ATOM 764 N N . LYS A 1 102 ? 2.104 6.527 -17.562 1.00 72.81 102 LYS A N 1
ATOM 765 C CA . LYS A 1 102 ? 1.219 6.332 -18.708 1.00 72.81 102 LYS A CA 1
ATOM 766 C C . LYS A 1 102 ? -0.150 5.840 -18.238 1.00 72.81 102 LYS A C 1
ATOM 768 O O . LYS A 1 102 ? -0.233 4.985 -17.361 1.00 72.81 102 LYS A O 1
ATOM 773 N N . ALA A 1 103 ? -1.205 6.359 -18.853 1.00 68.81 103 ALA A N 1
ATOM 774 C CA . ALA A 1 103 ? -2.559 5.833 -18.735 1.00 68.81 103 ALA A CA 1
ATOM 775 C C . ALA A 1 103 ? -2.677 4.392 -19.278 1.00 68.81 103 ALA A C 1
ATOM 777 O O . ALA A 1 103 ? -2.016 4.032 -20.258 1.00 68.81 103 ALA A O 1
ATOM 778 N N . GLY A 1 104 ? -3.544 3.580 -18.665 1.00 65.06 104 GLY A N 1
ATOM 779 C CA . GLY A 1 104 ? -3.967 2.289 -19.215 1.00 65.06 104 GLY A CA 1
ATOM 780 C C . GLY A 1 104 ? -4.810 2.438 -20.492 1.00 65.06 104 GLY A C 1
ATOM 781 O O . GLY A 1 104 ? -5.162 3.545 -20.899 1.00 65.06 104 GLY A O 1
ATOM 782 N N . SER A 1 105 ? -5.113 1.320 -21.161 1.00 62.03 105 SER A N 1
ATOM 783 C CA . SER A 1 105 ? -5.973 1.331 -22.355 1.00 62.03 105 SER A CA 1
ATOM 784 C C . SER A 1 105 ? -7.424 1.663 -21.989 1.00 62.03 105 SER A C 1
ATOM 786 O O . SER A 1 105 ? -7.991 1.052 -21.082 1.00 62.03 105 SER A O 1
ATOM 788 N N . LEU A 1 106 ? -8.065 2.553 -22.756 1.00 58.91 106 LEU A N 1
ATOM 789 C CA . LEU A 1 106 ? -9.479 2.942 -22.605 1.00 58.91 106 LEU A CA 1
ATOM 790 C C . LEU A 1 106 ? -10.465 1.767 -22.684 1.00 58.91 106 LEU A C 1
ATOM 792 O O . LEU A 1 106 ? -11.574 1.856 -22.170 1.00 58.91 106 LEU A O 1
ATOM 796 N N . SER A 1 107 ? -10.080 0.678 -23.351 1.00 55.56 107 SER A N 1
ATOM 797 C CA . SER A 1 107 ? -10.960 -0.450 -23.672 1.00 55.56 107 SER A CA 1
ATOM 798 C C . SER A 1 107 ? -10.922 -1.601 -22.665 1.00 55.56 107 SER A C 1
ATOM 800 O O . SER A 1 107 ? -11.583 -2.614 -22.880 1.00 55.56 107 SER A O 1
ATOM 802 N N . THR A 1 108 ? -10.146 -1.489 -21.582 1.00 55.91 108 THR A N 1
ATOM 803 C CA . THR A 1 108 ? -9.963 -2.592 -20.625 1.00 55.91 108 THR A CA 1
ATOM 804 C C . THR A 1 108 ? -10.297 -2.178 -19.198 1.00 55.91 108 THR A C 1
ATOM 806 O O . THR A 1 108 ? -10.069 -1.038 -18.806 1.00 55.91 108 THR A O 1
ATOM 809 N N . PHE A 1 109 ? -10.773 -3.138 -18.397 1.00 56.66 109 PHE A N 1
ATOM 810 C CA . PHE A 1 109 ? -11.189 -2.992 -16.990 1.00 56.66 109 PHE A CA 1
ATOM 811 C C . PHE A 1 109 ? -10.069 -2.523 -16.027 1.00 56.66 109 PHE A C 1
ATOM 813 O O . PHE A 1 109 ? -10.276 -2.368 -14.830 1.00 56.66 109 PHE A O 1
ATOM 820 N N . ASN A 1 110 ? -8.862 -2.286 -16.540 1.00 60.66 110 ASN A N 1
ATOM 821 C CA . ASN A 1 110 ? -7.629 -2.156 -15.771 1.00 60.66 110 ASN A CA 1
ATOM 822 C C . ASN A 1 110 ? -7.130 -0.708 -15.626 1.00 60.66 110 ASN A C 1
ATOM 824 O O . ASN A 1 110 ? -5.942 -0.467 -15.434 1.00 60.66 110 ASN A O 1
ATOM 828 N N . ASN A 1 111 ? -8.041 0.265 -15.706 1.00 65.19 111 ASN A N 1
ATOM 829 C CA . ASN A 1 111 ? -7.723 1.674 -15.457 1.00 65.19 111 ASN A CA 1
ATOM 830 C C . ASN A 1 111 ? -7.784 2.048 -13.970 1.00 65.19 111 ASN A C 1
ATOM 832 O O . ASN A 1 111 ? -7.640 3.219 -13.640 1.00 65.19 111 ASN A O 1
ATOM 836 N N . GLN A 1 112 ? -8.019 1.092 -13.068 1.00 71.88 112 GLN A N 1
ATOM 837 C CA . GLN A 1 112 ? -8.052 1.355 -11.632 1.00 71.88 112 GLN A CA 1
ATOM 838 C C . GLN A 1 112 ? -6.627 1.612 -11.119 1.00 71.88 112 GLN A C 1
ATOM 840 O O . GLN A 1 112 ? -5.737 0.792 -11.326 1.00 71.88 112 GLN A O 1
ATOM 845 N N . LEU A 1 113 ? -6.410 2.752 -10.459 1.00 74.81 113 LEU A N 1
ATOM 846 C CA . LEU A 1 113 ? -5.120 3.087 -9.835 1.00 74.81 113 LEU A CA 1
ATOM 847 C C . LEU A 1 113 ? -5.044 2.631 -8.377 1.00 74.81 113 LEU A C 1
ATOM 849 O O . LEU A 1 113 ? -3.960 2.361 -7.870 1.00 74.81 113 LEU A O 1
ATOM 853 N N . LEU A 1 114 ? -6.191 2.603 -7.700 1.00 80.38 114 LEU A N 1
ATOM 854 C CA . LEU A 1 114 ? -6.322 2.235 -6.297 1.00 80.38 114 LEU A CA 1
ATOM 855 C C . LEU A 1 114 ? -7.665 1.545 -6.088 1.00 80.38 114 LEU A C 1
ATOM 857 O O . LEU A 1 114 ? -8.697 2.038 -6.552 1.00 80.38 114 LEU A O 1
ATOM 861 N N . HIS A 1 115 ? -7.645 0.432 -5.365 1.00 78.56 115 HIS A N 1
ATOM 862 C CA . HIS A 1 115 ? -8.823 -0.375 -5.094 1.00 78.56 115 HIS A CA 1
ATOM 863 C C . HIS A 1 115 ? -8.752 -0.961 -3.682 1.00 78.56 115 HIS A C 1
ATOM 865 O O . HIS A 1 115 ? -7.743 -1.551 -3.303 1.00 78.56 115 HIS A O 1
ATOM 871 N N . PHE A 1 116 ? -9.836 -0.809 -2.920 1.00 78.50 116 PHE A N 1
ATOM 872 C CA . PHE A 1 116 ? -10.052 -1.497 -1.648 1.00 78.50 116 PHE A CA 1
ATOM 873 C C . PHE A 1 116 ? -11.281 -2.384 -1.780 1.00 78.50 116 PHE A C 1
ATOM 875 O O . PHE A 1 116 ? -12.361 -1.889 -2.101 1.00 78.50 116 PHE A O 1
ATOM 882 N N . SER A 1 117 ? -11.131 -3.682 -1.533 1.00 76.06 117 SER A N 1
ATOM 883 C CA . SER A 1 117 ? -12.180 -4.672 -1.775 1.00 76.06 117 SER A CA 1
ATOM 884 C C . SER A 1 117 ? -12.074 -5.854 -0.830 1.00 76.06 117 SER A C 1
ATOM 886 O O . SER A 1 117 ? -11.025 -6.129 -0.255 1.00 76.06 117 SER A O 1
ATOM 888 N N . THR A 1 118 ? -13.197 -6.551 -0.687 1.00 70.94 118 THR A N 1
ATOM 889 C CA . THR A 1 118 ? -13.291 -7.817 0.052 1.00 70.94 118 THR A CA 1
ATOM 890 C C . THR A 1 118 ? -12.764 -9.014 -0.747 1.00 70.94 118 THR A C 1
ATOM 892 O O . THR A 1 118 ? -12.565 -10.087 -0.185 1.00 70.94 118 THR A O 1
ATOM 895 N N . THR A 1 119 ? -12.513 -8.832 -2.047 1.00 69.75 119 THR A N 1
ATOM 896 C CA . THR A 1 119 ? -11.924 -9.829 -2.952 1.00 69.75 119 THR A CA 1
ATOM 897 C C . THR A 1 119 ? -10.805 -9.217 -3.789 1.00 69.75 119 THR A C 1
ATOM 899 O O . THR A 1 119 ? -10.920 -8.066 -4.208 1.00 69.75 119 THR A O 1
ATOM 902 N N . GLU A 1 120 ? -9.791 -10.009 -4.141 1.00 63.12 120 GLU A N 1
ATOM 903 C CA . GLU A 1 120 ? -8.671 -9.580 -4.998 1.00 63.12 120 GLU A CA 1
ATOM 904 C C . GLU A 1 120 ? -9.096 -9.178 -6.418 1.00 63.12 120 GLU A C 1
ATOM 906 O O . GLU A 1 120 ? -8.327 -8.559 -7.146 1.00 63.12 120 GLU A O 1
ATOM 911 N N . THR A 1 121 ? -10.303 -9.538 -6.857 1.00 63.56 121 THR A N 1
ATOM 912 C CA . THR A 1 121 ? -10.790 -9.162 -8.184 1.00 63.56 121 THR A CA 1
ATOM 913 C C . THR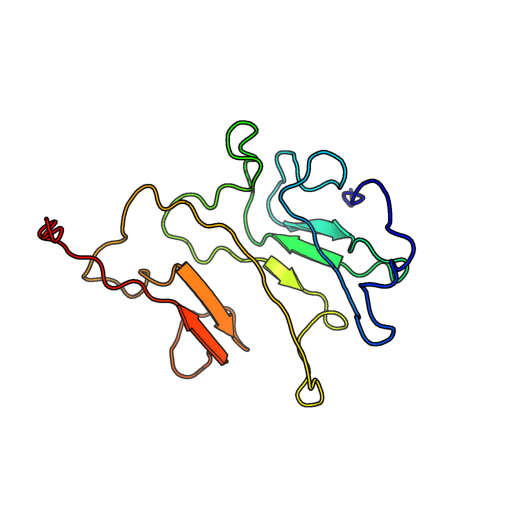 A 1 121 ? -11.291 -7.723 -8.193 1.00 63.56 121 THR A C 1
ATOM 915 O O . THR A 1 121 ? -12.214 -7.362 -7.462 1.00 63.56 121 THR A O 1
ATOM 918 N N . ASN A 1 122 ? -10.707 -6.924 -9.082 1.00 62.00 122 ASN A N 1
ATOM 919 C CA . ASN A 1 122 ? -11.176 -5.593 -9.438 1.00 62.00 122 ASN A CA 1
ATOM 920 C C . ASN A 1 122 ? -12.623 -5.681 -9.940 1.00 62.00 122 ASN A C 1
ATOM 922 O O . ASN A 1 122 ? -12.886 -6.294 -10.974 1.00 62.00 122 ASN A O 1
ATOM 926 N N . GLY A 1 123 ? -13.571 -5.092 -9.210 1.00 62.72 123 GLY A N 1
ATOM 927 C CA . GLY A 1 123 ? -14.986 -5.143 -9.567 1.00 62.72 123 GLY A CA 1
ATOM 928 C C . GLY A 1 123 ? -15.833 -4.199 -8.723 1.00 62.72 123 GLY A C 1
ATOM 929 O O . GLY A 1 123 ? -15.768 -4.235 -7.498 1.00 62.72 123 GLY A O 1
ATOM 930 N N . TYR A 1 124 ? -16.677 -3.389 -9.370 1.00 61.94 124 TYR A N 1
ATOM 931 C CA . TYR A 1 124 ? -17.549 -2.418 -8.689 1.00 61.94 124 TYR A CA 1
ATOM 932 C C . TYR A 1 124 ? -18.459 -3.045 -7.624 1.00 61.94 124 TYR A C 1
ATOM 934 O O . TYR A 1 124 ? -18.805 -2.378 -6.658 1.00 61.94 124 TYR A O 1
ATOM 942 N N . ALA A 1 125 ? -18.838 -4.315 -7.789 1.00 69.06 125 ALA A N 1
ATOM 943 C CA . ALA A 1 125 ? -19.717 -5.016 -6.856 1.00 69.06 125 ALA A CA 1
ATOM 944 C C . ALA A 1 125 ? -19.042 -5.386 -5.522 1.00 69.06 125 ALA A C 1
ATOM 946 O O . ALA A 1 125 ? -19.740 -5.587 -4.533 1.00 69.06 125 ALA A O 1
ATOM 947 N N . ASN A 1 126 ? -17.708 -5.468 -5.490 1.00 71.12 126 ASN A N 1
ATOM 948 C CA . ASN A 1 126 ? -16.958 -5.986 -4.339 1.00 71.12 126 ASN A CA 1
ATOM 949 C C . ASN A 1 126 ? -16.074 -4.916 -3.669 1.00 71.12 126 ASN A C 1
ATOM 951 O O . ASN A 1 126 ? -15.488 -5.170 -2.611 1.00 71.12 126 ASN A O 1
ATOM 955 N N . ALA A 1 127 ? -15.990 -3.726 -4.276 1.00 70.50 127 ALA A N 1
ATOM 956 C CA . ALA A 1 127 ? -15.152 -2.620 -3.840 1.00 70.50 127 ALA A CA 1
ATOM 957 C C . ALA A 1 127 ? -15.825 -1.759 -2.764 1.00 70.50 127 ALA A C 1
ATOM 959 O O . ALA A 1 127 ? -16.955 -1.306 -2.929 1.00 70.50 127 ALA A O 1
ATOM 960 N N . LEU A 1 128 ? -15.077 -1.439 -1.710 1.00 74.69 128 LEU A N 1
ATOM 961 C CA . LEU A 1 128 ? -15.417 -0.372 -0.765 1.00 74.69 128 LEU A CA 1
ATOM 962 C C . LEU A 1 128 ? -15.097 1.009 -1.359 1.00 74.69 128 LEU A C 1
ATOM 964 O O . LEU A 1 128 ? -15.846 1.961 -1.165 1.00 74.69 128 LEU A O 1
ATOM 968 N N . LEU A 1 129 ? -13.987 1.113 -2.097 1.00 77.12 129 LEU A N 1
ATOM 969 C CA . LEU A 1 129 ? -13.571 2.315 -2.820 1.00 77.12 129 LEU A CA 1
ATOM 970 C C . LEU A 1 129 ? -12.715 1.916 -4.028 1.00 77.12 129 LEU A C 1
ATOM 972 O O . LEU A 1 129 ? -11.798 1.105 -3.913 1.00 77.12 129 LEU A O 1
ATOM 976 N N . SER A 1 130 ? -13.001 2.522 -5.181 1.00 77.00 130 SER A N 1
ATOM 977 C CA . SER A 1 130 ? -12.187 2.423 -6.396 1.00 77.00 130 SER A CA 1
ATOM 978 C C . SER A 1 130 ? -11.868 3.821 -6.909 1.00 77.00 130 SER A C 1
ATOM 980 O O . SER A 1 130 ? -12.783 4.612 -7.136 1.00 77.00 130 SER A O 1
ATOM 982 N N . VAL A 1 131 ? -10.590 4.115 -7.144 1.00 76.12 131 VAL A N 1
ATOM 983 C CA . VAL A 1 131 ? -10.169 5.326 -7.858 1.00 76.12 131 VAL A CA 1
ATOM 984 C C . VAL A 1 131 ? -9.807 4.939 -9.282 1.00 76.12 131 VAL A C 1
ATOM 986 O O . VAL A 1 131 ? -8.802 4.267 -9.533 1.00 76.12 131 VAL A O 1
ATOM 989 N N . VAL A 1 132 ? -10.648 5.376 -10.214 1.00 74.88 132 VAL A N 1
ATOM 990 C CA . VAL A 1 132 ? -10.496 5.112 -11.645 1.00 74.88 132 VAL A CA 1
ATOM 991 C C . VAL A 1 132 ? -10.317 6.454 -12.351 1.00 74.88 132 VAL A C 1
ATOM 993 O O . VAL A 1 132 ? -11.300 7.175 -12.518 1.00 74.88 132 VAL A O 1
ATOM 996 N N . PRO A 1 133 ? -9.090 6.857 -12.721 1.00 67.81 133 PRO A N 1
ATOM 997 C CA . PRO A 1 133 ? -8.888 8.054 -13.523 1.00 67.81 133 PRO A CA 1
ATOM 998 C C . PRO A 1 133 ? -9.612 7.938 -14.865 1.00 67.81 133 PRO A C 1
ATOM 1000 O O . PRO A 1 133 ? -9.420 6.981 -15.619 1.00 67.81 133 PRO A O 1
ATOM 1003 N N . THR A 1 134 ? -10.381 8.968 -15.204 1.00 68.06 134 THR A N 1
ATOM 1004 C CA . THR A 1 134 ? -10.769 9.204 -16.592 1.00 68.06 134 THR A CA 1
ATOM 1005 C C . THR A 1 134 ? -9.528 9.672 -17.333 1.00 68.06 134 THR A C 1
ATOM 1007 O O . THR A 1 134 ? -8.925 10.684 -16.976 1.00 68.06 134 THR A O 1
ATOM 1010 N N . THR A 1 135 ? -9.108 8.914 -18.336 1.00 65.94 135 THR A N 1
ATOM 1011 C CA . THR A 1 135 ? -7.944 9.266 -19.144 1.00 65.94 135 THR A CA 1
ATOM 1012 C C . THR A 1 135 ? -8.430 10.026 -20.367 1.00 65.94 135 THR A C 1
ATOM 1014 O O . THR A 1 135 ? -9.221 9.512 -21.156 1.00 65.94 135 THR A O 1
ATOM 1017 N N . ASP A 1 136 ? -8.002 11.281 -20.501 1.00 65.75 136 ASP A N 1
ATOM 1018 C CA . ASP A 1 136 ? -8.268 12.046 -21.711 1.00 65.75 136 ASP A CA 1
ATOM 1019 C C . ASP A 1 136 ? -7.350 11.545 -22.825 1.00 65.75 136 ASP A C 1
ATOM 1021 O O . ASP A 1 136 ? -6.169 11.885 -22.904 1.00 65.75 136 ASP A O 1
ATOM 1025 N N . ALA A 1 137 ? -7.912 10.712 -23.693 1.00 62.22 137 ALA A N 1
ATOM 1026 C CA . ALA A 1 137 ? -7.215 10.159 -24.844 1.00 62.22 137 ALA A CA 1
ATOM 1027 C C . ALA A 1 137 ? -6.796 11.213 -25.882 1.00 62.22 137 ALA A C 1
ATOM 1029 O O . ALA A 1 137 ? -6.055 10.886 -26.807 1.00 62.22 137 ALA A O 1
ATOM 1030 N N . THR A 1 138 ? -7.279 12.449 -25.745 1.00 67.50 138 THR A N 1
ATOM 1031 C CA . THR A 1 138 ? -7.048 13.554 -26.677 1.00 67.50 138 THR A CA 1
ATOM 1032 C C . THR A 1 138 ? -6.117 14.646 -26.137 1.00 67.50 138 THR A C 1
ATOM 1034 O O . THR A 1 138 ? -5.788 15.553 -26.893 1.00 67.50 138 THR A O 1
ATOM 1037 N N . ASP A 1 139 ? -5.636 14.542 -24.887 1.00 65.31 139 ASP A N 1
ATOM 1038 C CA . ASP A 1 139 ? -4.762 15.542 -24.230 1.00 65.31 139 ASP A CA 1
ATOM 1039 C C . ASP A 1 139 ? -5.327 16.982 -24.273 1.00 65.31 139 ASP A C 1
ATOM 1041 O O . ASP A 1 139 ? -4.588 17.956 -24.443 1.00 65.31 139 ASP A O 1
ATOM 1045 N N . ASN A 1 140 ? -6.643 17.153 -24.102 1.00 65.75 140 ASN A N 1
ATOM 1046 C CA . ASN A 1 140 ? -7.278 18.461 -23.953 1.00 65.75 140 ASN A CA 1
ATOM 1047 C C . ASN A 1 140 ? -6.958 19.044 -22.572 1.00 65.75 140 ASN A C 1
ATOM 1049 O O . ASN A 1 140 ? -7.783 19.081 -21.657 1.00 65.75 140 ASN A O 1
ATOM 1053 N N . ARG A 1 141 ? -5.735 19.544 -22.415 1.00 65.56 141 ARG A N 1
ATOM 1054 C CA . ARG A 1 141 ? -5.362 20.348 -21.254 1.00 65.56 141 ARG A CA 1
ATOM 1055 C C . ARG A 1 141 ? -6.046 21.719 -21.341 1.00 65.56 141 ARG A C 1
ATOM 1057 O O . ARG A 1 141 ? -5.870 22.407 -22.352 1.00 65.56 141 ARG A O 1
ATOM 1064 N N . PRO A 1 142 ? -6.801 22.151 -20.310 1.00 57.03 142 PRO A N 1
ATOM 1065 C CA . PRO A 1 142 ? -7.194 23.548 -20.210 1.00 57.03 142 PRO A CA 1
ATOM 1066 C C . PRO A 1 142 ? -5.923 24.405 -20.166 1.00 57.03 142 PRO A C 1
ATOM 1068 O O . PRO A 1 142 ? -4.963 24.050 -19.477 1.00 57.03 142 PRO A O 1
ATOM 1071 N N . LYS A 1 143 ? -5.908 25.480 -20.960 1.00 46.28 143 LYS A N 1
ATOM 1072 C CA . LYS A 1 143 ? -4.828 26.474 -20.961 1.00 46.28 143 LYS A CA 1
ATOM 1073 C C . LYS A 1 143 ? -4.798 27.257 -19.657 1.00 46.28 143 LYS A C 1
ATOM 1075 O O . LYS A 1 143 ? -5.899 27.545 -19.136 1.00 46.28 143 LYS A O 1
#

pLDDT: mean 74.9, std 11.78, range [45.5, 92.06]

Radius of gyration: 16.7 Å; chains: 1; bounding box: 35×40×48 Å

Organism: Klebsiella pneumoniae (NCBI:txid573)

Foldseek 3Di:
DAQAQAAQDPCDPVNDPPQQFADDLFDPRGRNQAKAAAQHWYFGSHPNRWIKGKNHTWGHDPPVRGTDDDDQDLIDIGGPPRNDDDPPDPDDDDDDDDDDPDADDPPDLRQWPDFDFPDSDRDPVTTPDTDGDDDDPPPPDDD

Secondary structure (DSSP, 8-state):
--B--SSPPP--TTS-TT------SS-GGGT-SS-B-TT-EEE-SSTT--EEEESS-BEEETTTTEEE--SSS---EEEPTTTS--TT-S----------SSPPPTTSS---SEEEESSSS--TTTEEEEE-PPP-TT-----

Sequence (143 aa):
MVNDTGKKFYRDKSINNGTRSVFDMAVDAMGGGKDLAAGAIIHDLTYNDHTGAFSLAKTYSAANKGMVFAGVKNDGFDLDAASCMKVSDTHWMFMAWVKVTKAGSLSTFNNQLLHFSTTETNGYANALLSVVPTTDATDNRPK